Protein AF-A0A2P7AU93-F1 (afdb_monomer_lite)

Radius of gyration: 26.12 Å; chains: 1; bounding box: 62×72×56 Å

Secondary structure (DSSP, 8-state):
----------------------TTTTS--PPPPPPPTT--PPP--HHHHHHHHHHHHHHHHHHHHGGGSSB-HHHHHHTT-HHHHHTHHHHHSS--S-B-HHHHHHHHHTT-SSPP--HHHHS----------------

Foldseek 3Di:
DDDDDDDDDDDDDDDDPPPPPPPPPDPDPDDDPDDPPPDDDPPPAPVVVVVVVVVVLVVLQCVLCPPVQWHFLVSCVVSVVPVCNVCVCVLVVPPDRTHHSVSVVVVVQVVDPDDPPDVVNRPDDPPPDPPCPDPPDDD

Sequence (139 aa):
MTKIHLFAIVLASSGSFLAISPLGAGERMGFPPPDPPGTVRPAMTAENIQKELEQRLNAQFEAAAGPSGKLTAQKAKDAGWGFVADHFNEISKSGRSSVSLNDIRTFMSVRSPLTPVTPEAASGAPSKAIEKKPIQIIE

Structure (mmCIF, N/CA/C/O backbone):
data_AF-A0A2P7AU93-F1
#
_entry.id   AF-A0A2P7AU93-F1
#
loop_
_atom_site.group_PDB
_atom_site.id
_atom_site.type_symbol
_atom_site.label_atom_id
_atom_site.label_alt_id
_atom_site.label_comp_id
_atom_site.label_asym_id
_atom_site.label_entity_id
_atom_site.label_seq_id
_atom_site.pdbx_PDB_ins_code
_atom_site.Cartn_x
_atom_site.Cartn_y
_atom_site.Cartn_z
_atom_site.occupancy
_atom_site.B_iso_or_equiv
_atom_site.auth_seq_id
_atom_site.auth_comp_id
_ato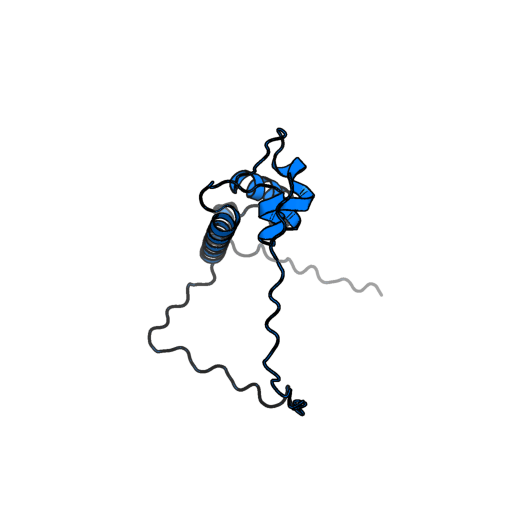m_site.auth_asym_id
_atom_site.auth_atom_id
_atom_site.pdbx_PDB_model_num
ATOM 1 N N . MET A 1 1 ? -34.908 20.894 17.900 1.00 41.03 1 MET A N 1
ATOM 2 C CA . MET A 1 1 ? -35.411 21.849 16.890 1.00 41.03 1 MET A CA 1
ATOM 3 C C . MET A 1 1 ? -34.690 21.587 15.581 1.00 41.03 1 MET A C 1
ATOM 5 O O . MET A 1 1 ? -33.471 21.643 15.526 1.00 41.03 1 MET A O 1
ATOM 9 N N . THR A 1 2 ? -35.473 21.173 14.597 1.00 40.28 2 THR A N 1
ATOM 10 C CA . THR A 1 2 ? -35.135 20.625 13.281 1.00 40.28 2 THR A CA 1
ATOM 11 C C . THR A 1 2 ? -34.664 21.716 12.319 1.00 40.28 2 THR A C 1
ATOM 13 O O . THR A 1 2 ? -35.241 22.802 12.322 1.00 40.28 2 THR A O 1
ATOM 16 N N . LYS A 1 3 ? -33.706 21.421 11.432 1.00 46.84 3 LYS A N 1
ATOM 17 C CA . LYS A 1 3 ? -33.597 22.132 10.149 1.00 46.84 3 LYS A CA 1
ATOM 18 C C . LYS A 1 3 ? -33.078 21.205 9.052 1.00 46.84 3 LYS A C 1
ATOM 20 O O . LYS A 1 3 ? -31.919 20.812 9.029 1.00 46.84 3 LYS A O 1
ATOM 25 N N . ILE A 1 4 ? -34.022 20.842 8.193 1.00 49.91 4 ILE A N 1
ATOM 26 C CA . ILE A 1 4 ? -33.881 20.123 6.932 1.00 49.91 4 ILE A CA 1
ATOM 27 C C . ILE A 1 4 ? -33.589 21.182 5.866 1.00 49.91 4 ILE A C 1
ATOM 29 O O . ILE A 1 4 ? -34.376 22.115 5.723 1.00 49.91 4 ILE A O 1
ATOM 33 N N . HIS A 1 5 ? -32.506 21.031 5.108 1.00 42.50 5 HIS A N 1
ATOM 34 C CA . HIS A 1 5 ? -32.322 21.712 3.824 1.00 42.50 5 HIS A CA 1
ATOM 35 C C . HIS A 1 5 ? -31.770 20.671 2.842 1.00 42.50 5 HIS A C 1
ATOM 37 O O . HIS A 1 5 ? -30.684 20.149 3.051 1.00 42.50 5 HIS A O 1
ATOM 43 N N . LEU A 1 6 ? -32.622 20.060 2.022 1.00 40.81 6 LEU A N 1
ATOM 44 C CA . LEU A 1 6 ? -33.220 20.514 0.756 1.00 40.81 6 LEU A CA 1
ATOM 45 C C . LEU A 1 6 ? -32.385 20.007 -0.429 1.00 40.81 6 LEU A C 1
ATOM 47 O O . LEU A 1 6 ? -31.293 20.485 -0.712 1.00 40.81 6 LEU A O 1
ATOM 51 N N . PHE A 1 7 ? -32.961 19.001 -1.082 1.00 44.75 7 PHE A N 1
ATOM 52 C CA . PHE A 1 7 ? -32.609 18.475 -2.392 1.00 44.75 7 PHE A CA 1
ATOM 53 C C . PHE A 1 7 ? -32.512 19.590 -3.443 1.00 44.75 7 PHE A C 1
ATOM 55 O O . PHE A 1 7 ? -33.426 20.403 -3.563 1.00 44.75 7 PHE A O 1
ATOM 62 N N . ALA A 1 8 ? -31.485 19.528 -4.287 1.00 44.91 8 ALA A N 1
ATOM 63 C CA . ALA A 1 8 ? -31.541 20.065 -5.641 1.00 44.91 8 ALA A CA 1
ATOM 64 C C . ALA A 1 8 ? -30.837 19.084 -6.586 1.00 44.91 8 ALA A C 1
ATOM 66 O O . ALA A 1 8 ? -29.619 19.078 -6.740 1.00 44.91 8 ALA A O 1
ATOM 67 N N . ILE A 1 9 ? -31.655 18.213 -7.174 1.00 47.25 9 ILE A N 1
ATOM 68 C CA . ILE A 1 9 ? -31.353 17.444 -8.377 1.00 47.25 9 ILE A CA 1
ATOM 69 C C . ILE A 1 9 ? -31.325 18.439 -9.540 1.00 47.25 9 ILE A C 1
ATOM 71 O O . ILE A 1 9 ? -32.330 19.100 -9.794 1.00 47.25 9 ILE A O 1
ATOM 75 N N . VAL A 1 10 ? -30.212 18.510 -10.270 1.00 43.88 10 VAL A N 1
ATOM 76 C CA . VAL A 1 10 ? -30.204 19.015 -11.648 1.00 43.88 10 VAL A CA 1
ATOM 77 C C . VAL A 1 10 ? -29.747 17.880 -12.550 1.00 43.88 10 VAL A C 1
ATOM 79 O O . VAL A 1 10 ? -28.590 17.472 -12.572 1.00 43.88 10 VAL A O 1
ATOM 82 N N . LEU A 1 11 ? -30.745 17.351 -13.244 1.00 46.12 11 LEU A N 1
ATOM 83 C CA . LEU A 1 11 ? -30.694 16.364 -14.302 1.00 46.12 11 LEU A CA 1
ATOM 84 C C . LEU A 1 11 ? -30.570 17.127 -15.628 1.00 46.12 11 LEU A C 1
ATOM 86 O O . LEU A 1 11 ? -31.454 17.929 -15.909 1.00 46.12 11 LEU A O 1
ATOM 90 N N . ALA A 1 12 ? -29.521 16.894 -16.422 1.00 44.97 12 ALA A N 1
ATOM 91 C CA . ALA A 1 12 ? -29.552 16.998 -17.891 1.00 44.97 12 ALA A CA 1
ATOM 92 C C . ALA A 1 12 ? -28.147 16.836 -18.483 1.00 44.97 12 ALA A C 1
ATOM 94 O O . ALA A 1 12 ? -27.303 17.712 -18.325 1.00 44.97 12 ALA A O 1
ATOM 95 N N . SER A 1 13 ? -27.932 15.748 -19.222 1.00 36.44 13 SER A N 1
ATOM 96 C CA . SER A 1 13 ? -27.142 15.717 -20.463 1.00 36.44 13 SER A CA 1
ATOM 97 C C . SER A 1 13 ? -27.352 14.352 -21.116 1.00 36.44 13 SER A C 1
ATOM 99 O O . SER A 1 13 ? -26.667 13.382 -20.802 1.00 36.44 13 SER A O 1
ATOM 101 N N . SER A 1 14 ? -28.344 14.267 -22.002 1.00 53.81 14 SER A N 1
ATOM 102 C CA . SER A 1 14 ? -28.500 13.146 -22.926 1.00 53.81 14 SER A CA 1
ATOM 103 C C . SER A 1 14 ? -27.358 13.187 -23.938 1.00 53.81 14 SER A C 1
ATOM 105 O O . SER A 1 14 ? -27.362 14.016 -24.844 1.00 53.81 14 SER A O 1
ATOM 107 N N . GLY A 1 15 ? -26.376 12.305 -23.779 1.00 47.72 15 GLY A N 1
ATOM 108 C CA . GLY A 1 15 ? -25.411 11.979 -24.823 1.00 47.72 15 GLY A CA 1
ATOM 109 C C . GLY A 1 15 ? -25.808 10.653 -25.454 1.00 47.72 15 GLY A C 1
ATOM 110 O O . GLY A 1 15 ? -25.713 9.612 -24.809 1.00 47.72 15 GLY A O 1
ATOM 111 N N . SER A 1 16 ? -26.295 10.691 -26.690 1.00 51.41 16 SER A N 1
ATOM 112 C CA . SER A 1 16 ? -26.613 9.513 -27.494 1.00 51.41 16 SER A CA 1
ATOM 113 C C . SER A 1 16 ? -25.405 8.575 -27.576 1.00 51.41 16 SER A C 1
ATOM 115 O O . SER A 1 16 ? -24.398 8.908 -28.199 1.00 51.41 16 SER A O 1
ATOM 117 N N . PHE A 1 17 ? -25.504 7.384 -26.986 1.00 50.72 17 PHE A N 1
ATOM 118 C CA . PHE A 1 17 ? -24.563 6.304 -27.257 1.00 50.72 17 PHE A CA 1
ATOM 119 C C . PHE A 1 17 ? -24.869 5.755 -28.651 1.00 50.72 17 PHE A C 1
ATOM 121 O O . PHE A 1 17 ? -25.772 4.939 -28.829 1.00 50.72 17 PHE A O 1
ATOM 128 N N . LEU A 1 18 ? -24.123 6.212 -29.658 1.00 54.84 18 LEU A N 1
ATOM 129 C CA . LEU A 1 18 ? -23.987 5.445 -30.889 1.00 54.84 18 LEU A CA 1
ATOM 130 C C . LEU A 1 18 ? -23.277 4.141 -30.517 1.00 54.84 18 LEU A C 1
ATOM 132 O O . LEU A 1 18 ? -22.081 4.133 -30.230 1.00 54.84 18 LEU A O 1
ATOM 136 N N . ALA A 1 19 ? -24.031 3.045 -30.488 1.00 55.53 19 ALA A N 1
ATOM 137 C CA . ALA A 1 19 ? -23.485 1.700 -30.442 1.00 55.53 19 ALA A CA 1
ATOM 138 C C . ALA A 1 19 ? -22.758 1.431 -31.767 1.00 55.53 19 ALA A C 1
ATOM 140 O O . ALA A 1 19 ? -23.311 0.861 -32.704 1.00 55.53 19 ALA A O 1
ATOM 141 N N . ILE A 1 20 ? -21.511 1.887 -31.860 1.00 56.81 20 ILE A N 1
ATOM 142 C CA . ILE A 1 20 ? -20.577 1.413 -32.872 1.00 56.81 20 ILE A CA 1
ATOM 143 C C . ILE A 1 20 ? -20.067 0.078 -32.342 1.00 56.81 20 ILE A C 1
ATOM 145 O O . ILE A 1 20 ? -19.196 0.034 -31.478 1.00 56.81 20 ILE A O 1
ATOM 149 N N . SER A 1 21 ? -20.647 -1.023 -32.812 1.00 57.06 21 SER A N 1
ATOM 150 C CA . SER A 1 21 ? -20.041 -2.340 -32.630 1.00 57.06 21 SER A CA 1
ATOM 151 C C . SER A 1 21 ? -18.680 -2.341 -33.341 1.00 57.06 21 SER A C 1
ATOM 153 O O . SER A 1 21 ? -18.657 -2.135 -34.557 1.00 57.06 21 SER A O 1
ATOM 155 N N . PRO A 1 22 ? -17.541 -2.573 -32.657 1.00 53.62 22 PRO A N 1
ATOM 156 C CA . PRO A 1 22 ? -16.278 -2.774 -33.349 1.00 53.62 22 PRO A CA 1
ATOM 157 C C . PRO A 1 22 ? -16.278 -4.177 -33.966 1.00 53.62 22 PRO A C 1
ATOM 159 O O . PRO A 1 22 ? -15.810 -5.148 -33.372 1.00 53.62 22 PRO A O 1
ATOM 162 N N . LEU A 1 23 ? -16.814 -4.286 -35.181 1.00 54.78 23 LEU A N 1
ATOM 163 C CA . LEU A 1 23 ? -16.461 -5.368 -36.094 1.00 54.78 23 LEU A CA 1
ATOM 164 C C . LEU A 1 23 ? -14.968 -5.194 -36.427 1.00 54.78 23 LEU A C 1
ATOM 166 O O . LEU A 1 23 ? -14.612 -4.318 -37.210 1.00 54.78 23 LEU A O 1
ATOM 170 N N . GLY A 1 24 ? -14.094 -5.975 -35.779 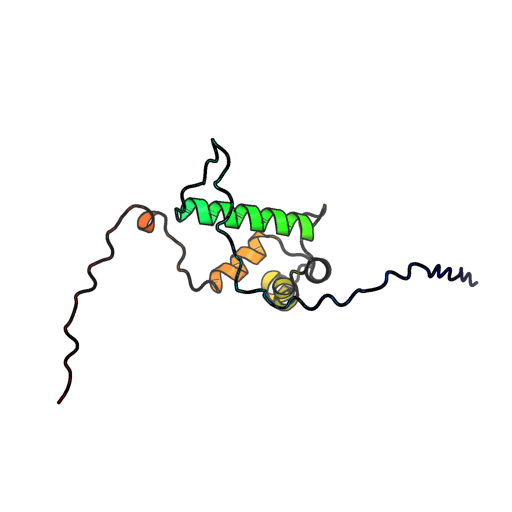1.00 54.47 24 GLY A N 1
ATOM 171 C CA . GLY A 1 24 ? -12.680 -6.094 -36.174 1.00 54.47 24 GLY A CA 1
ATOM 172 C C . GLY A 1 24 ? -11.613 -5.694 -35.145 1.00 54.47 24 GLY A C 1
ATOM 173 O O . GLY A 1 24 ? -10.549 -5.222 -35.535 1.00 54.47 24 GLY A O 1
ATOM 174 N N . ALA A 1 25 ? -11.831 -5.898 -33.842 1.00 56.97 25 ALA A N 1
ATOM 175 C CA . ALA A 1 25 ? -10.847 -5.562 -32.796 1.00 56.97 25 ALA A CA 1
ATOM 176 C C . ALA A 1 25 ? -9.505 -6.347 -32.848 1.00 56.97 25 ALA A C 1
ATOM 178 O O . ALA A 1 25 ? -8.614 -6.069 -32.050 1.00 56.97 25 ALA A O 1
ATOM 179 N N . GLY A 1 26 ? -9.343 -7.321 -33.755 1.00 57.69 26 GLY A N 1
ATOM 180 C CA . GLY A 1 26 ? -8.174 -8.215 -33.805 1.00 57.69 26 GLY A CA 1
ATOM 181 C C . GLY A 1 26 ? -7.213 -8.041 -34.990 1.00 57.69 26 GLY A C 1
ATOM 182 O O . GLY A 1 26 ? -6.085 -8.509 -34.906 1.00 57.69 26 GLY A O 1
ATOM 183 N N . GLU A 1 27 ? -7.601 -7.376 -36.083 1.00 59.78 27 GLU A N 1
ATOM 184 C CA . GLU A 1 27 ? -6.856 -7.456 -37.363 1.00 59.78 27 GLU A CA 1
ATOM 185 C C . GLU A 1 27 ? -5.944 -6.246 -37.653 1.00 59.78 27 GLU A C 1
ATOM 187 O O . GLU A 1 27 ? -5.244 -6.220 -38.663 1.00 59.78 27 GLU A O 1
ATOM 192 N N . ARG A 1 28 ? -5.912 -5.234 -36.772 1.00 59.97 28 ARG A N 1
ATOM 193 C CA . ARG A 1 28 ? -5.082 -4.020 -36.933 1.00 59.97 28 ARG A CA 1
ATOM 194 C C . ARG A 1 28 ? -4.394 -3.558 -35.646 1.00 59.97 28 ARG A C 1
ATOM 196 O O . ARG A 1 28 ? -4.274 -2.356 -35.413 1.00 59.97 28 ARG A O 1
ATOM 203 N N . MET A 1 29 ? -3.911 -4.469 -34.802 1.00 67.25 29 MET A N 1
ATOM 204 C CA . MET A 1 29 ? -2.880 -4.053 -33.845 1.00 67.25 29 MET A CA 1
ATOM 205 C C . MET A 1 29 ? -1.577 -3.842 -34.623 1.00 67.25 29 MET A C 1
ATOM 207 O O . MET A 1 29 ? -0.830 -4.779 -34.882 1.00 67.25 29 MET A O 1
ATOM 211 N N . GLY A 1 30 ? -1.356 -2.606 -35.078 1.00 72.31 30 GLY A N 1
ATOM 212 C CA . GLY A 1 30 ? -0.065 -2.182 -35.612 1.00 72.31 30 GLY A CA 1
ATOM 213 C C . GLY A 1 30 ?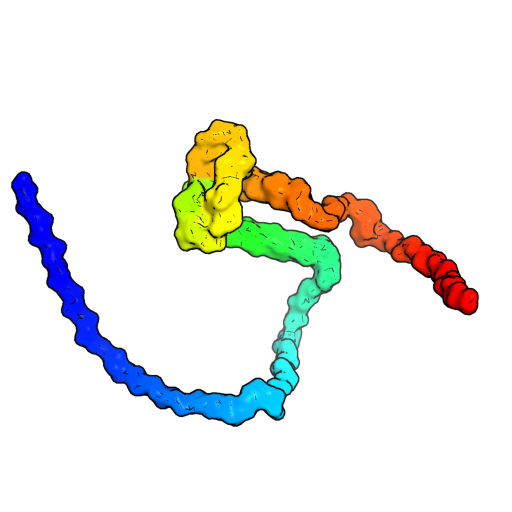 1.026 -2.294 -34.546 1.00 72.31 30 GLY A C 1
ATOM 214 O O . GLY A 1 30 ? 0.740 -2.338 -33.349 1.00 72.31 30 GLY A O 1
ATOM 215 N N . PHE A 1 31 ? 2.287 -2.334 -34.975 1.00 78.38 31 PHE A N 1
ATOM 216 C CA . PHE A 1 31 ? 3.413 -2.230 -34.049 1.00 78.38 31 PHE A CA 1
ATOM 217 C C . PHE A 1 31 ? 3.318 -0.915 -33.259 1.00 78.38 31 PHE A C 1
ATOM 219 O O . PHE A 1 31 ? 2.918 0.102 -33.842 1.00 78.38 31 PHE A O 1
ATOM 226 N N . PRO A 1 32 ? 3.673 -0.902 -31.957 1.00 79.62 32 PRO A N 1
ATOM 227 C CA . PRO A 1 32 ? 3.781 0.354 -31.229 1.00 79.62 32 PRO A CA 1
ATOM 228 C C . PRO A 1 32 ? 4.758 1.278 -31.972 1.00 79.62 32 PRO A C 1
ATOM 230 O O . PRO A 1 32 ? 5.719 0.784 -32.577 1.00 79.62 32 PRO A O 1
ATOM 233 N N . PRO A 1 33 ? 4.524 2.602 -31.966 1.00 83.44 33 PRO A N 1
ATOM 234 C CA . PRO A 1 33 ? 5.480 3.535 -32.541 1.00 83.44 33 PRO A CA 1
ATOM 235 C C . PRO A 1 33 ? 6.859 3.312 -31.901 1.00 83.44 33 PRO A C 1
ATOM 237 O O . PRO A 1 33 ? 6.926 2.972 -30.716 1.00 83.44 33 PRO A O 1
ATOM 240 N N . PRO A 1 34 ? 7.954 3.476 -32.662 1.00 85.06 34 PRO A N 1
ATOM 241 C CA . PRO A 1 34 ? 9.289 3.389 -32.092 1.00 85.06 34 PRO A CA 1
ATOM 242 C C . PRO A 1 34 ? 9.446 4.420 -30.972 1.00 85.06 34 PRO A C 1
ATOM 244 O O . PRO A 1 34 ? 8.898 5.524 -31.051 1.00 85.06 34 PRO A O 1
ATOM 247 N N . ASP A 1 35 ? 10.205 4.054 -29.941 1.00 87.81 35 ASP A N 1
ATOM 248 C CA . ASP A 1 35 ? 10.498 4.951 -28.827 1.00 87.81 35 ASP A CA 1
ATOM 249 C C . ASP A 1 35 ? 11.146 6.254 -29.345 1.00 87.81 35 ASP A C 1
ATOM 251 O O . ASP A 1 35 ? 11.976 6.211 -30.264 1.00 87.81 35 ASP A O 1
ATOM 255 N N . PRO A 1 36 ? 10.818 7.423 -28.763 1.00 90.19 36 PRO A N 1
ATOM 256 C CA . PRO A 1 36 ? 11.483 8.675 -29.098 1.00 90.19 36 PRO A CA 1
ATOM 257 C C . PRO A 1 36 ? 13.014 8.572 -28.963 1.00 90.19 36 PRO A C 1
ATOM 259 O O . PRO A 1 36 ? 13.502 7.901 -28.041 1.00 90.19 36 PRO A O 1
ATOM 262 N N . PRO A 1 37 ? 13.794 9.268 -29.815 1.00 89.06 37 PRO A N 1
ATOM 263 C CA . PRO A 1 37 ? 15.246 9.322 -29.679 1.00 89.06 37 PRO A CA 1
ATOM 264 C C . PRO A 1 37 ? 15.666 9.782 -28.277 1.00 89.06 37 PRO A C 1
ATOM 266 O O . PRO A 1 37 ? 15.167 10.783 -27.771 1.00 89.06 37 PRO A O 1
ATOM 269 N N . GLY A 1 38 ? 16.593 9.052 -27.653 1.00 88.81 38 GLY A N 1
ATOM 270 C CA . GLY A 1 38 ? 17.079 9.355 -26.301 1.00 88.81 38 GLY A CA 1
ATOM 271 C C . GLY A 1 38 ? 16.282 8.707 -25.165 1.00 88.81 38 GLY A C 1
ATOM 272 O O . GLY A 1 38 ? 16.606 8.934 -24.001 1.00 88.81 38 GLY A O 1
ATOM 273 N N . THR A 1 39 ? 15.281 7.875 -25.469 1.00 88.56 39 THR A N 1
ATOM 274 C CA . THR A 1 39 ? 14.606 7.049 -24.457 1.00 88.56 39 THR A CA 1
ATOM 275 C C . THR A 1 39 ? 15.606 6.124 -23.763 1.00 88.56 39 THR A C 1
ATOM 277 O O . THR A 1 39 ? 16.162 5.213 -24.376 1.00 88.56 39 THR A O 1
ATOM 280 N N . VAL A 1 40 ? 15.817 6.334 -22.462 1.00 86.75 40 VAL A N 1
ATOM 281 C CA . VAL A 1 40 ? 16.613 5.437 -21.619 1.00 86.75 40 VAL A CA 1
ATOM 282 C C . VAL A 1 40 ? 15.663 4.508 -20.883 1.00 86.75 40 VAL A C 1
ATOM 284 O O . VAL A 1 40 ? 14.902 4.938 -20.017 1.00 86.75 40 VAL A O 1
ATOM 287 N N . ARG A 1 41 ? 15.714 3.217 -21.215 1.00 81.69 41 ARG A N 1
ATOM 288 C CA . ARG A 1 41 ? 15.002 2.186 -20.459 1.00 81.69 41 ARG A CA 1
ATOM 289 C C . ARG A 1 41 ? 15.913 1.677 -19.343 1.00 81.69 41 ARG A C 1
ATOM 291 O O . ARG A 1 41 ? 17.039 1.274 -19.642 1.00 81.69 41 ARG A O 1
ATOM 298 N N . PRO A 1 42 ? 15.460 1.667 -18.078 1.00 81.88 42 PRO A N 1
ATOM 299 C CA . PRO A 1 42 ? 16.194 0.995 -17.019 1.00 81.88 42 PRO A CA 1
ATOM 300 C C . PRO A 1 42 ? 16.432 -0.463 -17.408 1.00 81.88 42 PRO A C 1
ATOM 302 O O . PRO A 1 42 ? 15.537 -1.127 -17.938 1.00 81.88 42 PRO A O 1
ATOM 305 N N . ALA A 1 43 ? 17.636 -0.968 -17.147 1.00 88.00 43 ALA A N 1
ATOM 306 C CA . ALA A 1 43 ? 17.907 -2.385 -17.323 1.00 88.00 43 ALA A CA 1
ATOM 307 C C . ALA A 1 43 ? 16.956 -3.190 -16.425 1.00 88.00 43 ALA A C 1
ATOM 309 O O . ALA A 1 43 ? 16.787 -2.858 -15.250 1.00 88.00 43 ALA A O 1
ATOM 310 N N . MET A 1 44 ? 16.354 -4.250 -16.964 1.00 87.75 44 MET A N 1
ATOM 311 C CA . MET A 1 44 ? 15.488 -5.164 -16.212 1.00 87.75 44 MET A CA 1
ATOM 312 C C . MET A 1 44 ? 16.332 -6.104 -15.339 1.00 87.75 44 MET A C 1
ATOM 314 O O . MET A 1 44 ? 16.361 -7.312 -15.553 1.00 87.75 44 MET A O 1
ATOM 318 N N . THR A 1 45 ? 17.067 -5.535 -14.385 1.00 89.94 45 THR A N 1
ATOM 319 C CA . THR A 1 45 ? 17.767 -6.291 -13.342 1.00 89.94 45 THR A CA 1
ATOM 320 C C . THR A 1 45 ? 16.851 -6.476 -12.138 1.00 89.94 45 THR A C 1
ATOM 322 O O . THR A 1 45 ? 15.898 -5.713 -11.945 1.00 89.94 45 THR A O 1
ATOM 325 N N . ALA A 1 46 ? 17.140 -7.481 -11.311 1.00 86.19 46 ALA A N 1
ATOM 326 C CA . ALA A 1 46 ? 16.369 -7.741 -10.100 1.00 86.19 46 ALA A CA 1
ATOM 327 C C . ALA A 1 46 ? 16.347 -6.517 -9.165 1.00 86.19 46 ALA A C 1
ATOM 329 O O . ALA A 1 46 ? 15.291 -6.173 -8.634 1.00 86.19 46 ALA A O 1
ATOM 330 N N . GLU A 1 47 ? 17.472 -5.809 -9.020 1.00 87.81 47 GLU A N 1
ATOM 331 C CA . GLU A 1 47 ? 17.566 -4.618 -8.169 1.00 87.81 47 GLU A CA 1
ATOM 332 C C . GLU A 1 47 ? 16.701 -3.468 -8.687 1.00 87.81 47 GLU A C 1
ATOM 334 O O . GLU A 1 47 ? 16.007 -2.816 -7.905 1.00 87.81 47 GLU A O 1
ATOM 339 N N . ASN A 1 48 ? 16.711 -3.219 -10.000 1.00 88.56 48 ASN A N 1
ATOM 340 C CA . ASN A 1 48 ? 15.919 -2.140 -10.590 1.00 88.56 48 ASN A CA 1
ATOM 341 C C . ASN A 1 48 ? 14.417 -2.414 -10.466 1.00 88.56 48 ASN A C 1
ATOM 343 O O . ASN A 1 48 ? 13.658 -1.505 -10.131 1.00 88.56 48 ASN A O 1
ATOM 347 N N . ILE A 1 49 ? 14.000 -3.667 -10.664 1.00 88.75 49 ILE A N 1
ATOM 348 C CA . ILE A 1 49 ? 12.604 -4.086 -10.487 1.00 88.75 49 ILE A CA 1
ATOM 349 C C . ILE A 1 49 ? 12.178 -3.918 -9.025 1.00 88.75 49 ILE A C 1
ATOM 351 O O . ILE A 1 49 ? 11.118 -3.352 -8.752 1.00 88.75 49 ILE A O 1
ATOM 355 N N . GLN A 1 50 ? 13.009 -4.369 -8.082 1.00 86.94 50 GLN A N 1
ATOM 356 C CA . GLN A 1 50 ? 12.726 -4.249 -6.653 1.00 86.94 50 GLN A CA 1
ATOM 357 C C . GLN A 1 50 ? 12.592 -2.780 -6.234 1.00 86.94 50 GLN A C 1
ATOM 359 O O . GLN A 1 50 ? 11.623 -2.405 -5.572 1.00 86.94 50 GLN A O 1
ATOM 364 N N . LYS A 1 51 ? 13.519 -1.929 -6.681 1.00 90.00 51 LYS A N 1
ATOM 365 C CA . LYS A 1 51 ? 13.487 -0.489 -6.412 1.00 90.00 51 LYS A CA 1
ATOM 366 C C . LYS A 1 51 ? 12.221 0.169 -6.962 1.00 90.00 51 LYS A C 1
ATOM 368 O O . LYS A 1 51 ? 11.591 0.964 -6.265 1.00 90.00 51 LYS A O 1
ATOM 373 N N . GLU A 1 52 ? 11.833 -0.153 -8.193 1.00 91.75 52 GLU A N 1
ATOM 374 C CA . GLU A 1 52 ? 10.625 0.404 -8.804 1.00 91.75 52 GLU A CA 1
ATOM 375 C C . GLU A 1 52 ? 9.354 -0.050 -8.069 1.00 91.75 52 GLU A C 1
ATOM 377 O O . GLU A 1 52 ? 8.454 0.757 -7.815 1.00 91.75 52 GLU A O 1
ATOM 382 N N . LEU A 1 53 ? 9.294 -1.319 -7.657 1.00 90.75 53 LEU A N 1
ATOM 383 C CA . LEU A 1 53 ? 8.197 -1.839 -6.845 1.00 90.75 53 LEU A CA 1
ATOM 384 C C . LEU A 1 53 ? 8.097 -1.109 -5.499 1.00 90.75 53 LEU A C 1
ATOM 386 O O . LEU A 1 53 ? 7.004 -0.704 -5.098 1.00 90.75 53 LEU A O 1
ATOM 390 N N . GLU A 1 54 ? 9.223 -0.901 -4.817 1.00 91.38 54 GLU A N 1
ATOM 391 C CA . GLU A 1 54 ? 9.273 -0.170 -3.548 1.00 91.38 54 GLU A CA 1
ATOM 392 C C . GLU A 1 54 ? 8.787 1.270 -3.688 1.00 91.38 54 GLU A C 1
ATOM 394 O O . GLU A 1 54 ? 7.995 1.732 -2.861 1.00 91.38 54 GLU A O 1
ATOM 399 N N . GLN A 1 55 ? 9.214 1.962 -4.746 1.00 95.25 55 GLN A N 1
ATOM 400 C CA . GLN A 1 55 ? 8.781 3.326 -5.044 1.00 95.25 55 GLN A CA 1
ATOM 401 C C . GLN A 1 55 ? 7.273 3.396 -5.288 1.00 95.25 55 GLN A C 1
ATOM 403 O O . GLN A 1 55 ? 6.592 4.223 -4.679 1.00 95.25 55 GLN A O 1
ATOM 408 N N . ARG A 1 56 ? 6.733 2.502 -6.125 1.00 94.25 56 ARG A N 1
ATOM 409 C CA . ARG A 1 56 ? 5.289 2.448 -6.396 1.00 94.25 56 ARG A CA 1
ATOM 410 C C . ARG A 1 56 ? 4.494 2.137 -5.130 1.00 94.25 56 ARG A C 1
ATOM 412 O O . ARG A 1 56 ? 3.470 2.769 -4.883 1.00 94.25 56 ARG A O 1
ATOM 419 N N . LEU A 1 57 ? 4.964 1.197 -4.313 1.00 93.75 57 LEU A N 1
ATOM 420 C CA . LEU A 1 57 ? 4.295 0.834 -3.067 1.00 93.75 57 LEU A CA 1
ATOM 421 C C . LEU A 1 57 ? 4.304 1.992 -2.055 1.00 93.75 57 LEU A C 1
ATOM 423 O O . LEU A 1 57 ? 3.276 2.248 -1.432 1.00 93.75 57 LEU A O 1
ATOM 427 N N . ASN A 1 58 ? 5.431 2.702 -1.915 1.00 95.56 58 ASN A N 1
ATOM 428 C CA . ASN A 1 58 ? 5.521 3.906 -1.081 1.00 95.56 58 ASN A CA 1
ATOM 429 C C . ASN A 1 58 ? 4.509 4.963 -1.539 1.00 95.56 58 ASN A C 1
ATOM 431 O O . ASN A 1 58 ? 3.702 5.418 -0.734 1.00 95.56 58 ASN A O 1
ATOM 435 N N . ALA A 1 59 ? 4.505 5.296 -2.832 1.00 96.88 59 ALA A N 1
ATOM 436 C CA . ALA A 1 59 ? 3.628 6.327 -3.381 1.00 96.88 59 ALA A CA 1
ATOM 437 C C . ALA A 1 59 ? 2.142 5.994 -3.174 1.00 96.88 59 ALA A C 1
ATOM 439 O O . ALA A 1 59 ? 1.362 6.840 -2.736 1.00 96.88 59 ALA A O 1
ATOM 440 N N . GLN A 1 60 ? 1.742 4.745 -3.430 1.00 95.88 60 GLN A N 1
ATOM 441 C CA . GLN A 1 60 ? 0.358 4.327 -3.207 1.00 95.88 60 GLN A CA 1
ATOM 442 C C . GLN A 1 60 ? -0.019 4.327 -1.722 1.00 95.88 60 GLN A C 1
ATOM 444 O O . GLN A 1 60 ? -1.149 4.670 -1.377 1.00 95.88 60 GLN A O 1
ATOM 449 N N . PHE A 1 61 ? 0.912 3.959 -0.838 1.00 97.00 61 PHE A N 1
ATOM 450 C CA . PHE A 1 61 ? 0.668 4.012 0.599 1.00 97.00 61 PHE A CA 1
ATOM 451 C C . PHE A 1 61 ? 0.488 5.452 1.074 1.00 97.00 61 PHE A C 1
ATOM 453 O O . PHE A 1 61 ? -0.441 5.723 1.827 1.00 97.00 61 PHE A O 1
ATOM 460 N N . GLU A 1 62 ? 1.341 6.376 0.635 1.00 96.31 62 GLU A N 1
ATOM 461 C CA . GLU A 1 62 ? 1.233 7.796 0.978 1.00 96.31 62 GLU A CA 1
ATOM 462 C C . GLU A 1 62 ? -0.086 8.392 0.486 1.00 96.31 62 GLU A C 1
ATOM 464 O O . GLU A 1 62 ? -0.763 9.085 1.247 1.00 96.31 62 GLU A O 1
ATOM 469 N N . ALA A 1 63 ? -0.504 8.050 -0.736 1.00 96.81 63 ALA A N 1
ATOM 470 C CA . ALA A 1 63 ? -1.798 8.457 -1.273 1.00 96.81 63 ALA A CA 1
ATOM 471 C C . ALA A 1 63 ? -2.972 7.944 -0.417 1.00 96.81 63 ALA A C 1
ATOM 473 O O . ALA A 1 63 ? -3.901 8.697 -0.128 1.00 96.81 63 ALA A O 1
ATOM 474 N N . ALA A 1 64 ? -2.918 6.688 0.038 1.00 96.62 64 ALA A N 1
ATOM 475 C CA . ALA A 1 64 ? -3.971 6.079 0.854 1.00 96.62 64 ALA A CA 1
ATOM 476 C C . ALA A 1 64 ? -3.967 6.564 2.318 1.00 96.62 64 ALA A C 1
ATOM 478 O O . ALA A 1 64 ? -5.013 6.790 2.931 1.00 96.62 64 ALA A O 1
ATOM 479 N N . ALA A 1 65 ? -2.783 6.723 2.908 1.00 95.50 65 ALA A N 1
ATOM 480 C CA . ALA A 1 65 ? -2.616 7.198 4.275 1.00 95.50 65 ALA A CA 1
ATOM 481 C C . ALA A 1 65 ? -2.947 8.694 4.390 1.00 95.50 65 ALA A C 1
ATOM 483 O O . ALA A 1 65 ? -3.509 9.138 5.402 1.00 95.50 65 ALA A O 1
ATOM 484 N N . GLY A 1 66 ? -2.630 9.466 3.350 1.00 92.44 66 GLY A N 1
ATOM 485 C CA . GLY A 1 66 ? -2.752 10.914 3.330 1.00 92.44 66 GLY A CA 1
ATOM 486 C C . GLY A 1 66 ? -1.845 11.586 4.374 1.00 92.44 66 GLY A C 1
ATOM 487 O O . GLY A 1 66 ? -0.859 10.995 4.825 1.00 92.44 66 GLY A O 1
ATOM 488 N N . PRO A 1 67 ? -2.200 12.796 4.844 1.00 91.69 67 PRO A N 1
ATOM 489 C CA . PRO A 1 67 ? -1.349 13.598 5.730 1.00 91.69 67 PRO A CA 1
ATOM 490 C C . PRO A 1 67 ? -0.998 12.931 7.065 1.00 91.69 67 PRO A C 1
ATOM 492 O O . PRO A 1 67 ? -0.026 13.308 7.708 1.00 91.69 67 PRO A O 1
ATOM 495 N N . SER A 1 68 ? -1.782 11.940 7.507 1.00 88.50 68 SER A N 1
ATOM 496 C CA . SER A 1 68 ? -1.521 11.237 8.765 1.00 88.50 68 SER A CA 1
ATOM 497 C C . SER A 1 68 ? -0.333 10.275 8.693 1.00 88.50 68 SER A C 1
ATOM 499 O O . SER A 1 68 ? 0.104 9.804 9.741 1.00 88.50 68 SER A O 1
ATOM 501 N N . GLY A 1 69 ? 0.148 9.906 7.496 1.00 91.62 69 GLY A N 1
ATOM 502 C CA . GLY A 1 69 ? 1.261 8.955 7.323 1.00 91.62 69 GLY A CA 1
ATOM 503 C C . GLY A 1 69 ? 0.998 7.550 7.895 1.00 91.62 69 GLY A C 1
ATOM 504 O O . GLY A 1 69 ? 1.912 6.745 8.075 1.00 91.62 69 GLY A O 1
ATOM 505 N N . LYS A 1 70 ? -0.262 7.260 8.226 1.00 93.25 70 LYS A N 1
ATOM 506 C CA . LYS A 1 70 ? -0.756 6.009 8.797 1.00 93.25 70 LYS A CA 1
ATOM 507 C C . LYS A 1 70 ? -2.053 5.623 8.103 1.00 93.25 70 LYS A C 1
ATOM 509 O O . LYS A 1 70 ? -2.893 6.490 7.844 1.00 93.25 70 LYS A O 1
ATOM 514 N N . LEU A 1 71 ? -2.217 4.330 7.853 1.00 96.31 71 LEU A N 1
ATOM 515 C CA . LEU A 1 71 ? -3.379 3.784 7.170 1.00 96.31 71 LEU A CA 1
ATOM 516 C C . LEU A 1 71 ? -4.328 3.163 8.198 1.00 96.31 71 LEU A C 1
ATOM 518 O O . LEU A 1 71 ? -3.926 2.287 8.957 1.00 96.31 71 LEU A O 1
ATOM 522 N N . THR A 1 72 ? -5.572 3.632 8.263 1.00 96.75 72 THR A N 1
ATOM 523 C CA . THR A 1 72 ? -6.631 3.004 9.075 1.00 96.75 72 THR A CA 1
ATOM 524 C C . THR A 1 72 ? -7.376 1.966 8.240 1.00 96.75 72 THR A C 1
ATOM 526 O O . THR A 1 72 ? -7.307 2.003 7.012 1.00 96.75 72 THR A O 1
ATOM 529 N N . ALA A 1 73 ? -8.133 1.070 8.877 1.00 96.31 73 ALA A N 1
ATOM 530 C CA . ALA A 1 73 ? -8.930 0.078 8.152 1.00 96.31 73 ALA A CA 1
ATOM 531 C C . ALA A 1 73 ? -9.926 0.734 7.181 1.00 96.31 73 ALA A C 1
ATOM 533 O O . ALA A 1 73 ? -10.067 0.285 6.050 1.00 96.31 73 ALA A O 1
ATOM 534 N N . GLN A 1 74 ? -10.576 1.828 7.596 1.00 96.19 74 GLN A N 1
ATOM 535 C CA . GLN A 1 74 ? -11.517 2.547 6.735 1.00 96.19 74 GLN A CA 1
ATOM 536 C C . GLN A 1 74 ? -10.806 3.205 5.548 1.00 96.19 74 GLN A C 1
ATOM 538 O O . GLN A 1 74 ? -11.199 2.974 4.412 1.00 96.19 74 GLN A O 1
ATOM 543 N N . LYS A 1 75 ? -9.695 3.919 5.789 1.00 96.88 75 LYS A N 1
ATOM 544 C CA . LYS A 1 75 ? -8.895 4.505 4.703 1.00 96.88 75 LYS A CA 1
ATOM 545 C C . LYS A 1 75 ? -8.378 3.443 3.734 1.00 96.88 75 LYS A C 1
ATOM 547 O O . LYS A 1 75 ? -8.341 3.688 2.537 1.00 96.88 75 LYS A O 1
ATOM 552 N N . ALA A 1 76 ? -8.000 2.266 4.236 1.00 97.25 76 ALA A N 1
ATOM 553 C CA . ALA A 1 76 ? -7.598 1.154 3.386 1.00 97.25 76 ALA A CA 1
ATOM 554 C C . ALA A 1 76 ? -8.746 0.709 2.463 1.00 97.25 76 ALA A C 1
ATOM 556 O O . ALA A 1 76 ? -8.523 0.551 1.268 1.00 97.25 76 ALA A O 1
ATOM 557 N N . LYS A 1 77 ? -9.977 0.574 2.976 1.00 97.00 77 LYS A N 1
ATOM 558 C CA . LYS A 1 77 ? -11.155 0.254 2.146 1.00 97.00 77 LYS A CA 1
ATOM 559 C C . LYS A 1 77 ? -11.404 1.326 1.089 1.00 97.00 77 LYS A C 1
ATOM 561 O O . LYS A 1 77 ? -11.513 1.002 -0.089 1.00 97.00 77 LYS A O 1
ATOM 566 N N . ASP A 1 78 ? -11.429 2.585 1.512 1.00 96.56 78 ASP A N 1
ATOM 567 C CA . ASP A 1 78 ? -11.746 3.720 0.642 1.00 96.56 78 ASP A CA 1
ATOM 568 C C . ASP A 1 78 ? -10.692 3.909 -0.463 1.00 96.56 78 ASP A C 1
ATOM 570 O O . ASP A 1 78 ? -11.022 4.290 -1.582 1.00 96.56 78 ASP A O 1
ATOM 574 N N . ALA A 1 79 ? -9.425 3.599 -0.169 1.00 96.25 79 ALA A N 1
ATOM 575 C CA . ALA A 1 79 ? -8.311 3.714 -1.108 1.00 96.25 79 ALA A CA 1
ATOM 576 C C . ALA A 1 79 ? -8.095 2.464 -1.985 1.00 96.25 79 ALA A C 1
ATOM 578 O O . ALA A 1 79 ? -7.103 2.397 -2.710 1.00 96.25 79 ALA A O 1
ATOM 579 N N . GLY A 1 80 ? -8.966 1.451 -1.908 1.00 96.00 80 GLY A N 1
ATOM 580 C CA . GLY A 1 80 ? -8.831 0.216 -2.694 1.00 96.00 80 GL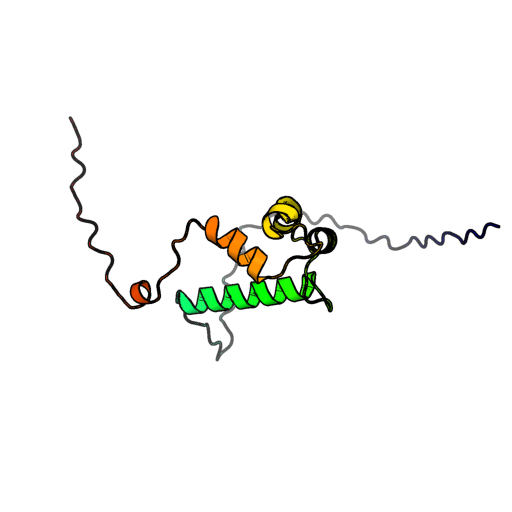Y A CA 1
ATOM 581 C C . GLY A 1 80 ? -7.790 -0.778 -2.162 1.00 96.00 80 GLY A C 1
ATOM 582 O O . GLY A 1 80 ? -7.452 -1.750 -2.833 1.00 96.00 80 GLY A O 1
ATOM 583 N N . TRP A 1 81 ? -7.310 -0.595 -0.932 1.00 96.25 81 TRP A N 1
ATOM 584 C CA . TRP A 1 81 ? -6.418 -1.516 -0.221 1.00 96.25 81 TRP A CA 1
ATOM 585 C C . TRP A 1 81 ? -7.215 -2.604 0.523 1.00 96.25 81 TRP A C 1
ATOM 587 O O . TRP A 1 81 ? -7.003 -2.844 1.714 1.00 96.25 81 TRP A O 1
ATOM 597 N N . GLY A 1 82 ? -8.140 -3.270 -0.178 1.00 95.88 82 GLY A N 1
ATOM 598 C CA . GLY A 1 82 ? -9.073 -4.247 0.406 1.00 95.88 82 GLY A CA 1
ATOM 599 C C . GLY A 1 82 ? -8.380 -5.353 1.205 1.00 95.88 82 GLY A C 1
ATOM 600 O O . GLY A 1 82 ? -8.710 -5.568 2.363 1.00 95.88 82 GLY A O 1
ATOM 601 N N . PHE A 1 83 ? -7.312 -5.943 0.660 1.00 95.25 83 PHE A N 1
ATOM 602 C CA . PHE A 1 83 ? -6.530 -6.973 1.356 1.00 95.25 83 PHE A CA 1
ATOM 603 C C . PHE A 1 83 ? -5.975 -6.502 2.712 1.00 95.25 83 PHE A C 1
ATOM 605 O O . PHE A 1 83 ? -6.015 -7.230 3.702 1.00 95.25 83 PHE A O 1
ATOM 612 N N . VAL A 1 84 ? -5.471 -5.266 2.788 1.00 95.88 84 VAL A N 1
ATOM 613 C CA . VAL A 1 84 ? -4.972 -4.703 4.053 1.00 95.88 84 VAL A CA 1
ATOM 614 C C . VAL A 1 84 ? -6.119 -4.402 5.011 1.00 95.88 84 VAL A C 1
ATOM 616 O O . VAL A 1 84 ? -5.941 -4.547 6.217 1.00 95.88 84 VAL A O 1
ATOM 619 N N . ALA A 1 85 ? -7.285 -4.003 4.503 1.00 97.00 85 ALA A N 1
ATOM 620 C CA . ALA A 1 85 ? -8.469 -3.801 5.329 1.00 97.00 85 ALA A CA 1
ATOM 621 C C . ALA A 1 85 ? -8.996 -5.116 5.926 1.00 97.00 85 ALA A C 1
ATOM 623 O O . ALA A 1 85 ? -9.337 -5.145 7.109 1.00 97.00 85 ALA A O 1
ATOM 624 N N . ASP A 1 86 ? -9.021 -6.190 5.138 1.00 97.06 86 ASP A N 1
ATOM 625 C CA . ASP A 1 86 ? -9.506 -7.508 5.562 1.00 97.06 86 ASP A CA 1
ATOM 626 C C . ASP A 1 86 ? -8.584 -8.133 6.617 1.00 97.06 86 ASP A C 1
ATOM 628 O O . ASP A 1 86 ? -9.047 -8.693 7.609 1.00 97.06 86 ASP A O 1
ATOM 632 N N . HIS A 1 87 ? -7.271 -7.945 6.466 1.00 96.38 87 HIS A N 1
ATOM 633 C CA . HIS A 1 87 ? -6.260 -8.452 7.399 1.00 96.38 87 HIS A CA 1
ATOM 634 C C . HIS A 1 87 ? -5.765 -7.412 8.412 1.00 96.38 87 HIS A C 1
ATOM 636 O O . HIS A 1 87 ? -4.736 -7.598 9.068 1.00 96.38 87 HIS A O 1
ATOM 642 N N . PHE A 1 88 ? -6.481 -6.300 8.572 1.00 96.94 88 PHE A N 1
ATOM 643 C CA . PHE A 1 88 ? -5.994 -5.144 9.323 1.00 96.94 88 PHE A CA 1
ATOM 644 C C . PHE A 1 88 ? -5.594 -5.477 10.765 1.00 96.94 88 PHE A C 1
ATOM 646 O O . PHE A 1 88 ? -4.546 -5.044 11.250 1.00 96.94 88 PHE A O 1
ATOM 653 N N . ASN A 1 89 ? -6.414 -6.282 11.444 1.00 95.06 89 ASN A N 1
ATOM 654 C CA . ASN A 1 89 ? -6.175 -6.677 12.831 1.00 95.06 89 ASN A CA 1
ATOM 655 C C . ASN A 1 89 ? -4.905 -7.526 12.971 1.00 95.06 89 ASN A C 1
ATOM 657 O O . ASN A 1 89 ? -4.129 -7.323 13.906 1.00 95.06 89 ASN A O 1
ATOM 661 N N . GLU A 1 90 ? -4.651 -8.422 12.016 1.00 94.88 90 GLU A N 1
ATOM 662 C CA . GLU A 1 90 ? -3.437 -9.240 11.995 1.00 94.88 90 GLU A CA 1
ATOM 663 C C . GLU A 1 90 ? -2.186 -8.395 11.716 1.00 94.88 90 GLU A C 1
ATOM 665 O O . GLU A 1 90 ? -1.129 -8.637 12.299 1.00 94.88 90 GLU A O 1
ATOM 670 N N . ILE A 1 91 ? -2.302 -7.383 10.849 1.00 95.12 91 ILE A N 1
ATOM 671 C CA . ILE A 1 91 ? -1.201 -6.469 10.511 1.00 95.12 91 ILE A CA 1
ATOM 672 C C . ILE A 1 91 ? -0.865 -5.568 11.704 1.00 95.12 91 ILE A C 1
ATOM 674 O O . ILE A 1 91 ? 0.304 -5.344 12.018 1.00 95.12 91 ILE A O 1
ATOM 678 N N . SER A 1 92 ? -1.887 -5.056 12.389 1.00 93.00 92 SER A N 1
ATOM 679 C CA . SER A 1 92 ? -1.727 -4.135 13.513 1.00 93.00 92 SER A CA 1
ATOM 680 C C . SER A 1 92 ? -1.005 -4.777 14.706 1.00 93.00 92 SER A C 1
ATOM 682 O O . SER A 1 92 ? -0.240 -4.078 15.383 1.00 93.00 92 SER A O 1
ATOM 684 N N . LYS A 1 93 ? -1.176 -6.097 14.917 1.00 80.44 93 LYS A N 1
ATOM 685 C CA . LYS A 1 93 ? -0.604 -6.971 15.974 1.00 80.44 93 LYS A CA 1
ATOM 686 C C . LYS A 1 93 ? -0.856 -6.552 17.433 1.00 80.44 93 LYS A C 1
ATOM 688 O O . LYS A 1 93 ? -0.902 -7.412 18.301 1.00 80.44 93 LYS A O 1
ATOM 693 N N . SER A 1 94 ? -1.040 -5.266 17.714 1.00 76.81 94 SER A N 1
ATOM 694 C CA . SER A 1 94 ? -1.205 -4.677 19.049 1.00 76.81 94 SER A CA 1
ATOM 695 C C . SER A 1 94 ? -2.542 -3.951 19.232 1.00 76.81 94 SER A C 1
ATOM 697 O O . SER A 1 94 ? -2.701 -3.178 20.171 1.00 76.81 94 SER A O 1
ATOM 699 N N . GLY A 1 95 ? -3.506 -4.164 18.328 1.00 81.06 95 GLY A N 1
ATOM 700 C CA . GLY A 1 95 ? -4.820 -3.512 18.396 1.00 81.06 95 GLY A CA 1
ATOM 701 C C . GLY A 1 95 ? -4.784 -2.005 18.104 1.00 81.06 95 GLY A C 1
ATOM 702 O O . GLY A 1 95 ? -5.712 -1.282 18.456 1.00 81.06 95 GLY A O 1
ATOM 703 N N . ARG A 1 96 ? -3.723 -1.509 17.451 1.00 90.62 96 ARG A N 1
ATOM 704 C CA . ARG A 1 96 ? -3.655 -0.122 16.962 1.00 90.62 96 ARG A CA 1
ATOM 705 C C . ARG A 1 96 ? -4.759 0.128 15.936 1.00 90.62 96 ARG A C 1
ATOM 707 O O . ARG A 1 96 ? -5.024 -0.718 15.084 1.00 90.62 96 ARG A O 1
ATOM 714 N N . SER A 1 97 ? -5.312 1.338 15.951 1.00 93.44 97 SER A N 1
ATOM 715 C CA . SER A 1 97 ? -6.306 1.821 14.980 1.00 93.44 97 SER A CA 1
ATOM 716 C C . SER A 1 97 ? -5.717 2.186 13.611 1.00 93.44 97 SER A C 1
ATOM 718 O O . SER A 1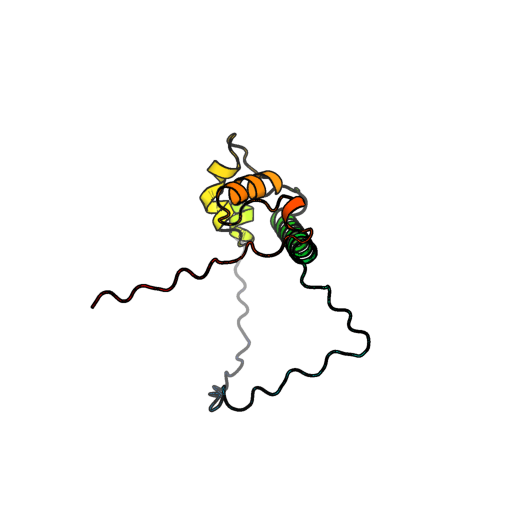 97 ? -6.453 2.555 12.694 1.00 93.44 97 SER A O 1
ATOM 720 N N . SER A 1 98 ? -4.392 2.100 13.455 1.00 94.88 98 SER A N 1
ATOM 721 C CA . SER A 1 98 ? -3.681 2.382 12.209 1.00 94.88 98 SER A CA 1
ATOM 722 C C . SER A 1 98 ? -2.431 1.516 12.051 1.00 94.88 98 SER A C 1
ATOM 724 O O . SER A 1 98 ? -1.801 1.122 13.036 1.00 94.88 98 SER A O 1
ATOM 726 N N . VAL A 1 99 ? -2.065 1.247 10.800 1.00 96.12 99 VAL A N 1
ATOM 727 C CA . VAL A 1 99 ? -0.878 0.480 10.416 1.00 96.12 99 VAL A CA 1
ATOM 728 C C . VAL A 1 99 ? 0.082 1.347 9.607 1.00 96.12 99 VAL A C 1
ATOM 730 O O . VAL A 1 99 ? -0.314 2.297 8.922 1.00 96.12 99 VAL A O 1
ATOM 733 N N . SER A 1 100 ? 1.371 1.044 9.723 1.00 95.44 100 SER A N 1
ATOM 734 C CA . SER A 1 100 ? 2.425 1.643 8.906 1.00 95.44 100 SER A CA 1
ATOM 735 C C . SER A 1 100 ? 2.724 0.786 7.680 1.00 95.44 100 SER A C 1
ATOM 737 O O . SER A 1 100 ? 2.407 -0.403 7.642 1.00 95.44 100 SER A O 1
ATOM 739 N N . LEU A 1 101 ? 3.417 1.366 6.702 1.00 94.75 101 LEU A N 1
ATOM 740 C CA . LEU A 1 101 ? 3.877 0.610 5.543 1.00 94.75 101 LEU A CA 1
ATOM 741 C C . LEU A 1 101 ? 4.802 -0.556 5.927 1.00 94.75 101 LEU A C 1
ATOM 743 O O . LEU A 1 101 ? 4.738 -1.620 5.318 1.00 94.75 101 LEU A O 1
ATOM 747 N N . ASN A 1 102 ? 5.628 -0.390 6.964 1.00 93.31 102 ASN A N 1
ATOM 748 C CA . ASN A 1 102 ? 6.500 -1.461 7.443 1.00 93.31 102 ASN A CA 1
ATOM 749 C C . ASN A 1 102 ? 5.712 -2.644 8.029 1.00 93.31 102 ASN A C 1
ATOM 751 O O . ASN A 1 102 ? 6.081 -3.798 7.807 1.00 93.31 102 ASN A O 1
ATOM 755 N N . ASP A 1 103 ? 4.612 -2.366 8.738 1.00 94.50 103 ASP A N 1
ATOM 756 C CA . ASP A 1 103 ? 3.720 -3.412 9.255 1.00 94.50 103 ASP A CA 1
ATOM 757 C C . ASP A 1 103 ? 3.146 -4.238 8.091 1.00 94.50 103 ASP A C 1
ATOM 759 O O . ASP A 1 103 ? 3.200 -5.469 8.109 1.00 94.50 103 ASP A O 1
ATOM 763 N N . ILE A 1 104 ? 2.676 -3.556 7.039 1.00 93.75 104 ILE A N 1
ATOM 764 C CA . ILE A 1 104 ? 2.125 -4.190 5.833 1.00 93.75 104 ILE A CA 1
ATOM 765 C C . ILE A 1 104 ? 3.198 -5.022 5.119 1.00 93.75 104 ILE A C 1
ATOM 767 O O . ILE A 1 104 ? 2.963 -6.187 4.807 1.00 93.75 104 ILE A O 1
ATOM 771 N N . ARG A 1 105 ? 4.400 -4.470 4.903 1.00 92.06 105 ARG A N 1
ATOM 772 C CA . ARG A 1 105 ? 5.513 -5.190 4.255 1.00 92.06 105 ARG A CA 1
ATOM 773 C C . ARG A 1 105 ? 5.895 -6.456 5.006 1.00 92.06 105 ARG A C 1
ATOM 775 O O . ARG A 1 105 ? 6.042 -7.505 4.392 1.00 92.06 105 ARG A O 1
ATOM 782 N N . THR A 1 106 ? 6.010 -6.364 6.327 1.00 92.06 106 THR A N 1
ATOM 783 C CA . THR A 1 106 ? 6.326 -7.514 7.185 1.00 92.06 106 THR A CA 1
ATOM 784 C C . THR A 1 106 ? 5.236 -8.578 7.101 1.00 92.06 106 THR A C 1
ATOM 786 O O . THR A 1 106 ? 5.517 -9.772 7.095 1.00 92.06 106 THR A O 1
ATOM 789 N N . PHE A 1 107 ? 3.974 -8.161 7.024 1.00 92.50 107 PHE A N 1
ATOM 790 C CA . PHE A 1 107 ? 2.860 -9.084 6.864 1.00 92.50 107 PHE A CA 1
ATOM 791 C C . PHE A 1 107 ? 2.870 -9.786 5.496 1.00 92.50 107 PHE A C 1
ATOM 793 O O . PHE A 1 107 ? 2.573 -10.980 5.413 1.00 92.50 107 PHE A O 1
ATOM 800 N N . MET A 1 108 ? 3.229 -9.068 4.430 1.00 89.69 108 MET A N 1
ATOM 801 C CA . MET A 1 108 ? 3.308 -9.621 3.075 1.00 89.69 108 MET A CA 1
ATOM 802 C C . MET A 1 108 ? 4.547 -10.496 2.859 1.00 89.69 108 MET A C 1
ATOM 804 O O . MET A 1 108 ? 4.445 -11.505 2.168 1.00 89.69 108 MET A O 1
ATOM 808 N N . SER A 1 109 ? 5.698 -10.163 3.452 1.00 88.44 109 SER A N 1
ATOM 809 C CA . SER A 1 109 ? 6.950 -10.904 3.237 1.00 88.44 109 SER A CA 1
ATOM 810 C C . SER A 1 109 ? 6.863 -12.355 3.710 1.00 88.44 109 SER A C 1
ATOM 812 O O . SER A 1 109 ? 7.322 -13.249 3.010 1.00 88.44 109 SER A O 1
ATOM 814 N N . VAL A 1 110 ? 6.183 -12.606 4.833 1.00 87.62 110 VAL A N 1
ATOM 815 C CA . VAL A 1 110 ? 5.919 -13.962 5.355 1.00 87.62 110 VAL A CA 1
ATOM 816 C C . VAL A 1 110 ? 5.051 -14.795 4.397 1.00 87.62 110 VAL A C 1
ATOM 818 O O . VAL A 1 110 ? 5.040 -16.019 4.473 1.00 87.62 110 VAL A O 1
ATOM 821 N N . ARG A 1 111 ? 4.326 -14.141 3.483 1.00 85.75 111 ARG A N 1
ATOM 822 C CA . ARG A 1 111 ? 3.428 -14.767 2.500 1.00 85.75 111 ARG A CA 1
ATOM 823 C C . ARG A 1 111 ? 4.000 -14.769 1.082 1.00 85.75 111 ARG A C 1
ATOM 825 O O . ARG A 1 111 ? 3.345 -15.261 0.168 1.00 85.75 111 ARG A O 1
ATOM 832 N N . SER A 1 112 ? 5.190 -14.205 0.885 1.00 80.00 112 SER A N 1
ATOM 833 C CA . SER A 1 112 ? 5.841 -14.180 -0.418 1.00 80.00 112 SER A CA 1
ATOM 834 C C . SER A 1 112 ? 6.375 -15.576 -0.756 1.00 80.00 112 SER A C 1
ATOM 836 O O . SER A 1 112 ? 7.144 -16.127 0.030 1.00 80.00 112 SER A O 1
ATOM 838 N N . PRO A 1 113 ? 6.037 -16.146 -1.929 1.00 77.62 113 PRO A N 1
ATOM 839 C CA . PRO A 1 113 ? 6.658 -17.383 -2.402 1.00 77.62 113 PRO A CA 1
ATOM 840 C C . PRO A 1 113 ? 8.110 -17.165 -2.854 1.00 77.62 113 PRO A C 1
ATOM 842 O O . PRO A 1 113 ? 8.850 -18.125 -3.048 1.00 77.62 113 PRO A O 1
ATOM 845 N N . LEU A 1 114 ? 8.524 -15.907 -3.037 1.00 69.81 114 LEU A N 1
ATOM 846 C CA . LEU A 1 114 ? 9.902 -15.550 -3.341 1.00 69.81 114 LEU A CA 1
ATOM 847 C C . LEU A 1 114 ? 10.693 -15.522 -2.034 1.00 69.81 114 LEU A C 1
ATOM 849 O O . LEU A 1 114 ? 10.408 -14.703 -1.156 1.00 69.81 114 LEU A O 1
ATOM 853 N N . THR A 1 115 ? 11.693 -16.397 -1.920 1.00 63.38 115 THR A N 1
ATOM 854 C CA . THR A 1 115 ? 12.733 -16.278 -0.894 1.00 63.38 115 THR A CA 1
ATOM 855 C C . THR A 1 115 ? 13.363 -14.888 -0.982 1.00 63.38 115 THR A C 1
ATOM 857 O O . THR A 1 115 ? 13.639 -14.441 -2.100 1.00 63.38 115 THR A O 1
ATOM 860 N N . PRO A 1 116 ? 13.608 -14.202 0.151 1.00 60.81 116 PRO A N 1
ATOM 861 C CA . PRO A 1 116 ? 14.319 -12.931 0.153 1.00 60.81 116 PRO A CA 1
ATOM 862 C C . PRO A 1 116 ? 15.601 -13.080 -0.662 1.00 60.81 116 PRO A C 1
ATOM 864 O O . PRO A 1 116 ? 16.410 -13.965 -0.382 1.00 60.81 116 PRO A O 1
ATOM 867 N N . VAL A 1 117 ? 15.763 -12.260 -1.699 1.00 57.06 117 VAL A N 1
ATOM 868 C CA . VAL A 1 117 ? 17.002 -12.225 -2.472 1.00 57.06 117 VAL A CA 1
ATOM 869 C C . VAL A 1 117 ? 18.097 -11.681 -1.562 1.00 57.06 117 VAL A C 1
ATOM 871 O O . VAL A 1 117 ? 18.253 -10.476 -1.388 1.00 57.06 117 VAL A O 1
ATOM 874 N N . THR A 1 118 ? 18.840 -12.576 -0.915 1.00 49.53 118 THR A N 1
ATOM 875 C CA . THR A 1 118 ? 20.114 -12.214 -0.300 1.00 49.53 118 THR A CA 1
ATOM 876 C C . THR A 1 118 ? 20.984 -11.630 -1.418 1.00 49.53 118 THR A C 1
ATOM 878 O O . THR A 1 118 ? 21.072 -12.260 -2.476 1.00 49.53 118 THR A O 1
ATOM 881 N N . PRO A 1 119 ? 21.627 -10.461 -1.238 1.00 52.19 119 PRO A N 1
ATOM 882 C CA . PRO A 1 119 ? 22.420 -9.806 -2.287 1.00 52.19 119 PRO A CA 1
ATOM 883 C C . PRO A 1 119 ? 23.551 -10.679 -2.873 1.00 52.19 119 PRO A C 1
ATOM 885 O O . PRO A 1 119 ? 24.097 -10.360 -3.922 1.00 52.19 119 PRO A O 1
ATOM 888 N N . GLU A 1 120 ? 23.854 -11.821 -2.254 1.00 44.28 120 GLU A N 1
ATOM 889 C CA . GLU A 1 120 ? 24.756 -12.859 -2.761 1.00 44.28 120 GLU A CA 1
ATOM 890 C C . GLU A 1 120 ? 24.214 -13.615 -3.994 1.00 44.28 120 GLU A C 1
ATOM 892 O O . GLU A 1 120 ? 24.990 -14.023 -4.851 1.00 44.28 120 GLU A O 1
ATOM 897 N N . ALA A 1 121 ? 22.892 -13.757 -4.150 1.00 46.91 121 ALA A N 1
ATOM 898 C CA . ALA A 1 121 ? 22.284 -14.457 -5.291 1.00 46.91 121 ALA A CA 1
ATOM 899 C C . ALA A 1 121 ? 22.081 -13.565 -6.531 1.00 46.91 121 ALA A C 1
ATOM 901 O O . ALA A 1 121 ? 21.857 -14.076 -7.629 1.00 46.91 121 ALA A O 1
ATOM 902 N N . ALA A 1 122 ? 22.154 -12.241 -6.367 1.00 52.50 122 ALA A N 1
ATOM 903 C CA . ALA A 1 122 ? 22.004 -11.277 -7.458 1.00 52.50 122 ALA A CA 1
ATOM 904 C C . ALA A 1 122 ? 23.334 -10.981 -8.182 1.00 52.50 122 ALA A C 1
ATOM 906 O O . ALA A 1 122 ? 23.337 -10.504 -9.315 1.00 52.50 122 ALA A O 1
ATOM 907 N N . SER A 1 123 ? 24.470 -11.348 -7.578 1.00 50.88 123 SER A N 1
ATOM 908 C CA . SER A 1 123 ? 25.792 -11.244 -8.195 1.00 50.88 123 SER A CA 1
ATOM 909 C C . SER A 1 123 ? 26.218 -12.585 -8.797 1.00 50.88 123 SER A C 1
ATOM 911 O O . SER A 1 123 ? 27.015 -13.310 -8.214 1.00 50.88 123 SER A O 1
ATOM 913 N N . GLY A 1 124 ? 25.680 -12.911 -9.974 1.00 53.00 124 GLY A N 1
ATOM 914 C CA . GLY A 1 124 ? 26.261 -13.875 -10.915 1.00 53.00 124 GLY A CA 1
ATOM 915 C C . GLY A 1 124 ? 26.779 -15.197 -10.332 1.00 53.00 124 GLY A C 1
ATOM 916 O O . GLY A 1 124 ? 27.986 -15.407 -10.260 1.00 53.00 124 GLY A O 1
ATOM 917 N N . ALA A 1 125 ? 25.884 -16.141 -10.048 1.00 40.88 125 ALA A N 1
ATOM 918 C CA . ALA A 1 125 ? 26.234 -17.559 -10.059 1.00 40.88 125 ALA A CA 1
ATOM 919 C C . ALA A 1 125 ? 25.467 -18.229 -11.210 1.00 40.88 125 ALA A C 1
ATOM 921 O O . ALA A 1 125 ? 24.252 -18.030 -11.316 1.00 40.88 125 ALA A O 1
ATOM 922 N N . PRO A 1 126 ? 26.129 -18.993 -12.103 1.00 40.78 126 PRO A N 1
ATOM 923 C CA . PRO A 1 126 ? 25.419 -19.736 -13.132 1.00 40.78 126 PRO A CA 1
ATOM 924 C C . PRO A 1 126 ? 24.424 -20.661 -12.443 1.00 40.78 126 PRO A C 1
ATOM 926 O O . PRO A 1 126 ? 24.767 -21.315 -11.455 1.00 40.78 126 PRO A O 1
ATOM 929 N N . SER A 1 127 ? 23.202 -20.708 -12.983 1.00 43.75 127 SER A N 1
ATOM 930 C CA . SER A 1 127 ? 22.251 -21.787 -12.726 1.00 43.75 127 SER A CA 1
ATOM 931 C C . SER A 1 127 ? 23.040 -23.081 -12.617 1.00 43.75 127 SER A C 1
ATOM 933 O O . SER A 1 127 ? 23.636 -23.527 -13.600 1.00 43.75 127 SER A O 1
ATOM 935 N N . LYS A 1 128 ? 23.125 -23.618 -11.395 1.00 46.69 128 LYS A N 1
ATOM 936 C CA . LYS A 1 128 ? 23.768 -24.899 -11.136 1.00 46.69 128 LYS A CA 1
ATOM 937 C C . LYS A 1 128 ? 23.130 -25.856 -12.129 1.00 46.69 128 LYS A C 1
ATOM 939 O O . LYS A 1 128 ? 21.904 -25.965 -12.149 1.00 46.69 128 LYS A O 1
ATOM 944 N N . ALA A 1 129 ? 23.962 -26.389 -13.022 1.00 43.88 129 ALA A N 1
ATOM 945 C CA . ALA A 1 129 ? 23.558 -27.185 -14.162 1.00 43.88 129 ALA A CA 1
ATOM 946 C C . ALA A 1 129 ? 22.384 -28.083 -13.772 1.00 43.88 129 ALA A C 1
ATOM 948 O O . ALA A 1 129 ? 22.498 -28.881 -12.840 1.00 43.88 129 ALA A O 1
ATOM 949 N N . ILE A 1 130 ? 21.252 -27.921 -14.460 1.00 48.94 130 ILE A N 1
ATOM 950 C CA . ILE A 1 130 ? 20.213 -28.941 -14.455 1.00 48.94 130 ILE A CA 1
ATOM 951 C C . ILE A 1 130 ? 20.889 -30.155 -15.083 1.00 48.94 130 ILE A C 1
ATOM 953 O O . ILE A 1 130 ? 21.026 -30.247 -16.304 1.00 48.94 130 ILE A O 1
ATOM 957 N N . GLU A 1 131 ? 21.419 -31.028 -14.231 1.00 48.41 131 GLU A N 1
ATOM 958 C CA . GLU A 1 131 ? 21.912 -32.337 -14.605 1.00 48.41 131 GLU A CA 1
ATOM 959 C C . GLU A 1 131 ? 20.736 -33.041 -15.280 1.00 48.41 131 GLU A C 1
ATOM 961 O O . GLU A 1 131 ? 19.766 -33.443 -14.635 1.00 48.41 131 GLU A O 1
ATOM 966 N N . LYS A 1 132 ? 20.777 -33.090 -16.616 1.00 51.00 132 LYS A N 1
ATOM 967 C CA . LYS A 1 132 ? 19.849 -33.865 -17.434 1.00 51.00 132 LYS A CA 1
ATOM 968 C C . LYS A 1 132 ? 20.042 -35.332 -17.070 1.00 51.00 132 LYS A C 1
ATOM 970 O O . LYS A 1 132 ? 20.785 -36.046 -17.736 1.00 51.00 132 LYS A O 1
ATOM 975 N N . LYS A 1 133 ? 19.353 -35.798 -16.032 1.00 53.66 133 LYS A N 1
ATOM 976 C CA . LYS A 1 133 ? 19.075 -37.221 -15.900 1.00 53.66 133 LYS A CA 1
ATOM 977 C C . LYS A 1 133 ? 18.116 -37.573 -17.043 1.00 53.66 133 LYS A C 1
ATOM 979 O O . LYS A 1 133 ? 17.048 -36.959 -17.117 1.00 53.66 133 LYS A O 1
ATOM 984 N N . PRO A 1 134 ? 18.487 -38.470 -17.973 1.00 56.3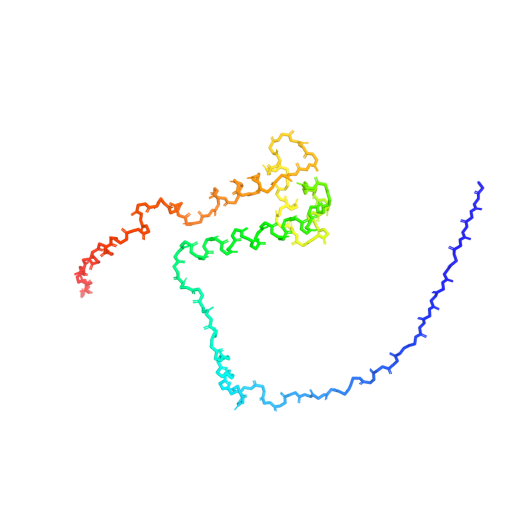1 134 PRO A N 1
ATOM 985 C CA . PRO A 1 134 ? 17.573 -38.879 -19.027 1.00 56.31 134 PRO A CA 1
ATOM 986 C C . PRO A 1 134 ? 16.326 -39.480 -18.376 1.00 56.31 134 PRO A C 1
ATOM 988 O O . PRO A 1 134 ? 16.425 -40.305 -17.466 1.00 56.31 134 PRO A O 1
ATOM 991 N N . ILE A 1 135 ? 15.155 -39.020 -18.819 1.00 61.88 135 ILE A N 1
ATOM 992 C CA . ILE A 1 135 ? 13.872 -39.615 -18.455 1.00 61.88 135 ILE A CA 1
ATOM 993 C C . ILE A 1 135 ? 13.921 -41.060 -18.951 1.00 61.88 135 ILE A C 1
ATOM 995 O O . ILE A 1 135 ? 13.950 -41.302 -20.156 1.00 61.88 135 ILE A O 1
ATOM 999 N N . GLN A 1 136 ? 13.992 -42.008 -18.020 1.00 57.12 136 GLN A N 1
ATOM 1000 C CA . GLN A 1 136 ? 13.849 -43.426 -18.321 1.00 57.12 136 GLN A CA 1
ATOM 1001 C C . GLN A 1 136 ? 12.372 -43.653 -18.643 1.00 57.12 136 GLN A C 1
ATOM 1003 O O . GLN A 1 136 ? 11.523 -43.591 -17.753 1.00 57.12 136 GLN A O 1
ATOM 1008 N N . ILE A 1 137 ? 12.065 -43.838 -19.925 1.00 50.06 137 ILE A N 1
ATOM 1009 C CA . ILE A 1 137 ? 10.767 -44.346 -20.357 1.00 50.06 137 ILE A CA 1
ATOM 1010 C C . ILE A 1 137 ? 10.764 -45.821 -19.963 1.00 50.06 137 ILE A C 1
ATOM 1012 O O . ILE A 1 137 ? 11.601 -46.590 -20.426 1.00 50.06 137 ILE A O 1
ATOM 1016 N N . ILE A 1 138 ? 9.887 -46.169 -19.029 1.00 59.44 138 ILE A N 1
ATOM 1017 C CA . ILE A 1 138 ? 9.637 -47.548 -18.622 1.00 59.44 138 ILE A CA 1
ATOM 1018 C C . ILE A 1 138 ? 8.809 -48.168 -19.752 1.00 59.44 138 ILE A C 1
ATOM 1020 O O . ILE A 1 138 ? 7.762 -47.612 -20.089 1.00 59.44 138 ILE A O 1
ATOM 1024 N N . GLU A 1 139 ? 9.320 -49.232 -20.369 1.00 45.75 139 GLU A N 1
ATOM 1025 C CA . GLU A 1 139 ? 8.574 -50.066 -21.325 1.00 45.75 139 GLU A CA 1
ATOM 1026 C C . GLU A 1 139 ? 7.576 -50.969 -20.587 1.00 45.75 139 GLU A C 1
ATOM 1028 O O . GLU A 1 139 ? 7.940 -51.476 -19.496 1.00 45.75 139 GLU A O 1
#

Organism: NCBI:txid1149773

pLDDT: mean 75.31, std 20.59, range [36.44, 97.25]